Protein AF-A0A8U0LMZ8-F1 (afdb_monomer_lite)

pLDDT: mean 82.63, std 9.11, range [55.03, 92.88]

Organism: Bifidobacterium longum subsp. infantis (NCBI:txid1682)

Sequence (85 aa):
MSYSQKHVDALCQALQVMQSGNSEDSPYAHSYIDELLSLIGSYKSGDMKPDEMFEQVMIGLVSFQQFLDMRLTLLERKQNPPVTW

Radius of gyration: 17.1 Å; chains: 1; bounding box: 38×26×58 Å

Structure (mmCIF, N/CA/C/O backbone):
data_AF-A0A8U0LMZ8-F1
#
_entry.id   AF-A0A8U0LMZ8-F1
#
loop_
_atom_site.group_PDB
_atom_site.id
_atom_site.type_symbol
_atom_site.label_atom_id
_atom_site.label_alt_id
_atom_site.label_comp_id
_atom_site.label_asym_id
_atom_site.label_entity_id
_atom_site.label_seq_id
_atom_site.pdbx_PDB_ins_code
_atom_site.Cartn_x
_atom_site.Cartn_y
_atom_site.Cartn_z
_atom_site.occupancy
_atom_site.B_iso_or_equiv
_atom_site.auth_seq_id
_atom_site.auth_comp_id
_atom_site.auth_asym_id
_atom_site.auth_atom_id
_atom_site.pdbx_PDB_model_num
ATOM 1 N N . MET A 1 1 ? -6.449 4.430 25.438 1.00 55.03 1 MET A N 1
ATOM 2 C CA . MET A 1 1 ? -6.154 3.902 24.087 1.00 55.03 1 MET A CA 1
ATOM 3 C C . MET A 1 1 ? -5.672 2.469 24.212 1.00 55.03 1 MET A C 1
ATOM 5 O O . MET A 1 1 ? -4.747 2.235 24.983 1.00 55.03 1 MET A O 1
ATOM 9 N N . SER A 1 2 ? -6.311 1.537 23.501 1.00 70.25 2 SER A N 1
ATOM 10 C CA . SER A 1 2 ? -5.863 0.141 23.410 1.00 70.25 2 SER A CA 1
ATOM 11 C C . SER A 1 2 ? -4.436 0.072 22.846 1.00 70.25 2 SER A C 1
ATOM 13 O O . SER A 1 2 ? -4.071 0.884 21.995 1.00 70.25 2 SER A O 1
ATOM 15 N N . TYR A 1 3 ? -3.626 -0.884 23.311 1.00 62.00 3 TYR A N 1
ATOM 16 C CA . TYR A 1 3 ? -2.258 -1.125 22.826 1.00 62.00 3 TYR A CA 1
ATOM 17 C C . TYR A 1 3 ? -2.220 -1.331 21.301 1.00 62.00 3 TYR A C 1
ATOM 19 O O . TYR A 1 3 ? -1.317 -0.838 20.629 1.00 62.00 3 TYR A O 1
ATOM 27 N N . SER A 1 4 ? -3.262 -1.960 20.749 1.00 73.00 4 SER A N 1
ATOM 28 C CA . SER A 1 4 ? -3.435 -2.160 19.309 1.00 73.00 4 SER A CA 1
ATOM 29 C C . SER A 1 4 ? -3.568 -0.843 18.540 1.00 73.00 4 SER A C 1
ATOM 31 O O . SER A 1 4 ? -2.991 -0.714 17.468 1.00 73.00 4 SER A O 1
ATOM 33 N N . GLN A 1 5 ? -4.267 0.157 19.091 1.00 76.56 5 GLN A N 1
ATOM 34 C CA . GLN A 1 5 ? -4.491 1.439 18.409 1.00 76.56 5 GLN A CA 1
ATOM 35 C C . GLN A 1 5 ? -3.173 2.181 18.161 1.00 76.56 5 GLN A C 1
ATOM 37 O O . GLN A 1 5 ? -2.950 2.700 17.074 1.00 76.56 5 GLN A O 1
ATOM 42 N N . LYS A 1 6 ? -2.266 2.159 19.149 1.00 82.75 6 LYS A N 1
ATOM 43 C CA . LYS A 1 6 ? -0.955 2.818 19.051 1.00 82.75 6 LYS A CA 1
ATOM 44 C C . LYS A 1 6 ? -0.085 2.245 17.930 1.00 82.75 6 LYS A C 1
ATOM 46 O O . LYS A 1 6 ? 0.657 2.991 17.304 1.00 82.75 6 LYS A O 1
ATOM 51 N N . HIS A 1 7 ? -0.174 0.938 17.682 1.00 84.75 7 HIS A N 1
ATOM 52 C CA . HIS A 1 7 ? 0.594 0.282 16.620 1.00 84.75 7 HIS A CA 1
ATOM 53 C C . HIS A 1 7 ? 0.037 0.621 15.238 1.00 84.75 7 HIS A C 1
ATOM 55 O O . HIS A 1 7 ? 0.807 0.895 14.324 1.00 84.75 7 HIS A O 1
ATOM 61 N N . VAL A 1 8 ? -1.291 0.672 15.103 1.00 85.31 8 VAL A N 1
ATOM 62 C CA . VAL A 1 8 ? -1.938 1.108 13.858 1.00 85.31 8 VAL A CA 1
ATOM 63 C C . VAL A 1 8 ? -1.619 2.573 13.558 1.00 85.31 8 VAL A C 1
ATOM 65 O O . VAL A 1 8 ? -1.297 2.909 12.423 1.00 85.31 8 VAL A O 1
ATOM 68 N N . ASP A 1 9 ? -1.625 3.440 14.571 1.00 87.31 9 ASP A N 1
ATOM 69 C CA . ASP A 1 9 ? -1.260 4.850 14.404 1.00 87.31 9 ASP 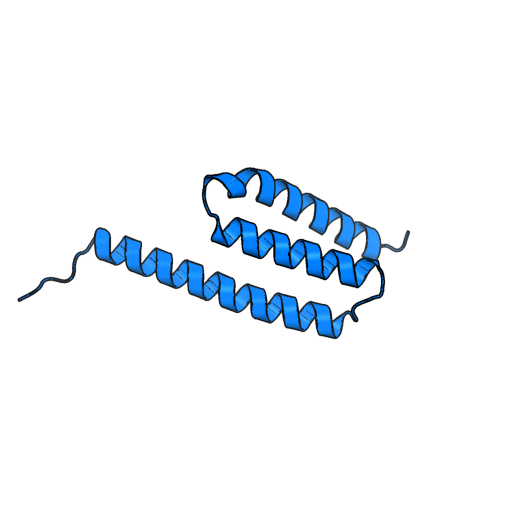A CA 1
ATOM 70 C C . ASP A 1 9 ? 0.211 5.025 13.993 1.00 87.31 9 ASP A C 1
ATOM 72 O O . ASP A 1 9 ? 0.509 5.822 13.104 1.00 87.31 9 ASP A O 1
ATOM 76 N N . ALA A 1 10 ? 1.126 4.250 14.586 1.00 88.50 10 ALA A N 1
ATOM 77 C CA . ALA A 1 10 ? 2.535 4.247 14.195 1.00 88.50 10 ALA A CA 1
ATOM 78 C C . ALA A 1 10 ? 2.735 3.748 12.753 1.00 88.50 10 ALA A C 1
ATOM 80 O O . ALA A 1 10 ? 3.533 4.320 12.010 1.00 88.50 10 ALA A O 1
ATOM 81 N N . LEU A 1 11 ? 1.983 2.724 12.334 1.00 87.31 11 LEU A N 1
ATOM 82 C CA . LEU A 1 11 ? 1.989 2.233 10.956 1.00 87.31 11 LEU A CA 1
ATOM 83 C C . LEU A 1 11 ? 1.496 3.304 9.973 1.00 87.31 11 LEU A C 1
ATOM 85 O O . LEU A 1 11 ? 2.157 3.544 8.965 1.00 87.31 11 LEU A O 1
ATOM 89 N N . CYS A 1 12 ? 0.390 3.994 10.278 1.00 89.12 12 CYS A N 1
ATOM 90 C CA . CYS A 1 12 ? -0.090 5.116 9.466 1.00 89.12 12 CYS A CA 1
ATOM 91 C C . CYS A 1 12 ? 0.975 6.203 9.308 1.00 89.12 12 CYS A C 1
ATOM 93 O O . CYS A 1 12 ? 1.207 6.670 8.196 1.00 89.12 12 CYS A O 1
ATOM 95 N N . GLN A 1 13 ? 1.638 6.591 10.401 1.00 89.94 13 GLN A N 1
ATOM 96 C CA . GLN A 1 13 ? 2.695 7.602 10.352 1.00 89.94 13 GLN A CA 1
ATOM 97 C C . GLN A 1 13 ? 3.871 7.152 9.481 1.00 89.94 13 GLN A C 1
ATOM 99 O O . GLN A 1 13 ? 4.355 7.929 8.661 1.00 89.94 13 GLN A O 1
ATOM 104 N N . ALA A 1 14 ? 4.307 5.898 9.611 1.00 88.75 14 ALA A N 1
ATOM 105 C CA . ALA A 1 14 ? 5.382 5.355 8.788 1.00 88.75 14 ALA A CA 1
ATOM 106 C C . ALA A 1 14 ? 5.017 5.363 7.293 1.00 88.75 14 ALA A C 1
ATOM 108 O O . ALA A 1 14 ? 5.820 5.800 6.472 1.00 88.7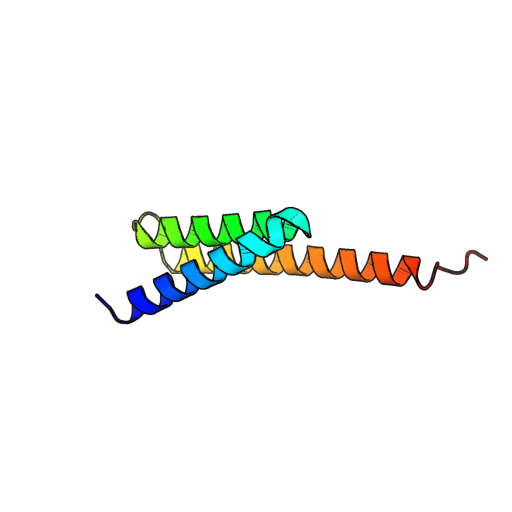5 14 ALA A O 1
ATOM 109 N N . LEU A 1 15 ? 3.798 4.943 6.945 1.00 88.56 15 LEU A N 1
ATOM 110 C CA . LEU A 1 15 ? 3.302 4.949 5.566 1.00 88.56 15 LEU A CA 1
ATOM 111 C C . LEU A 1 15 ? 3.214 6.370 4.992 1.00 88.56 15 LEU A C 1
ATOM 113 O O . LEU A 1 15 ? 3.669 6.600 3.877 1.00 88.56 15 LEU A O 1
ATOM 117 N N . GLN A 1 16 ? 2.729 7.342 5.767 1.00 89.00 16 GLN A N 1
ATOM 118 C CA . GLN A 1 16 ? 2.684 8.750 5.354 1.00 89.00 16 GLN A CA 1
ATOM 119 C C . GLN A 1 16 ? 4.081 9.329 5.084 1.00 89.00 16 GLN A C 1
ATOM 121 O O . GLN A 1 16 ? 4.267 10.067 4.117 1.00 89.00 16 GLN A O 1
ATOM 126 N N . VAL A 1 17 ? 5.078 8.974 5.903 1.00 87.69 17 VAL A N 1
ATOM 127 C CA . VAL A 1 17 ? 6.479 9.373 5.681 1.00 87.69 17 VAL A CA 1
ATOM 128 C C . VAL A 1 17 ? 7.059 8.710 4.430 1.00 87.69 17 VAL A C 1
ATOM 130 O O . VAL A 1 17 ? 7.784 9.352 3.679 1.00 87.69 17 VAL A O 1
ATOM 133 N N . MET A 1 18 ? 6.741 7.441 4.164 1.00 82.94 18 MET A N 1
ATOM 134 C CA . MET A 1 18 ? 7.163 6.789 2.916 1.00 82.94 18 MET A CA 1
ATOM 135 C C . MET A 1 18 ? 6.509 7.439 1.692 1.00 82.94 18 MET A C 1
ATOM 137 O O . MET A 1 18 ? 7.137 7.585 0.645 1.00 82.94 18 MET A O 1
ATOM 141 N N . GLN A 1 19 ? 5.253 7.861 1.818 1.00 83.31 19 GLN A N 1
ATOM 142 C CA . GLN A 1 19 ? 4.511 8.471 0.726 1.00 83.31 19 GLN A CA 1
ATOM 143 C C . GLN A 1 19 ? 5.057 9.840 0.314 1.00 83.31 19 GLN A C 1
ATOM 145 O O . GLN A 1 19 ? 5.088 10.132 -0.883 1.00 83.31 19 GLN A O 1
ATOM 150 N N . SER A 1 20 ? 5.514 10.650 1.275 1.00 81.19 20 SER A N 1
ATOM 151 C CA . SER A 1 20 ? 6.101 11.963 0.989 1.00 81.19 20 SER A CA 1
ATOM 152 C C . SER A 1 20 ? 7.417 11.876 0.213 1.00 81.19 20 SER A C 1
ATOM 154 O O . SER A 1 20 ? 7.754 12.818 -0.494 1.00 81.19 20 SER A O 1
ATOM 156 N N . GLY A 1 21 ? 8.135 10.750 0.302 1.00 73.50 21 GLY A N 1
ATOM 157 C CA . GLY A 1 21 ? 9.296 10.464 -0.547 1.00 73.50 21 GLY A CA 1
ATOM 158 C C . GLY A 1 21 ? 8.936 9.851 -1.905 1.00 73.50 21 GLY A C 1
ATOM 159 O O . GLY A 1 21 ? 9.617 10.093 -2.892 1.00 73.50 21 GLY A O 1
ATOM 160 N N . ASN A 1 22 ? 7.849 9.078 -1.986 1.00 70.12 22 ASN A N 1
ATOM 161 C CA . ASN A 1 22 ? 7.518 8.293 -3.181 1.00 70.12 22 ASN A CA 1
ATOM 162 C C . ASN A 1 22 ? 6.725 9.044 -4.262 1.00 70.12 22 ASN A C 1
ATOM 164 O O . ASN A 1 22 ? 6.663 8.556 -5.392 1.00 70.12 22 ASN A O 1
ATOM 168 N N . SER A 1 23 ? 6.104 10.189 -3.950 1.00 64.31 23 SER A N 1
ATOM 169 C CA . SER A 1 23 ? 5.276 10.934 -4.917 1.00 64.31 23 SER A CA 1
ATOM 170 C C . SER A 1 23 ? 6.045 11.392 -6.158 1.00 64.31 23 SER A C 1
ATOM 172 O O . SER A 1 23 ? 5.450 11.521 -7.225 1.00 64.31 23 SER A O 1
ATOM 174 N N . GLU A 1 24 ? 7.353 11.622 -6.029 1.00 65.19 24 GLU A N 1
ATOM 175 C CA . GLU A 1 24 ? 8.208 12.083 -7.129 1.00 65.19 24 GLU A CA 1
ATOM 176 C C . GLU A 1 24 ? 8.877 10.920 -7.885 1.00 65.19 24 GLU A C 1
ATOM 178 O O . GLU A 1 24 ? 9.006 10.978 -9.108 1.00 65.19 24 GLU A O 1
ATOM 183 N N . ASP A 1 25 ? 9.224 9.829 -7.191 1.00 68.62 25 ASP A N 1
ATOM 184 C CA . ASP A 1 25 ? 10.052 8.748 -7.746 1.00 68.62 25 ASP A CA 1
ATOM 185 C C . ASP A 1 25 ? 9.259 7.556 -8.310 1.00 68.62 25 ASP A C 1
ATOM 187 O O . ASP A 1 25 ? 9.731 6.851 -9.211 1.00 68.62 25 ASP A O 1
ATOM 191 N N . SER A 1 26 ? 8.054 7.281 -7.794 1.00 74.62 26 SER A N 1
ATOM 192 C CA . SER A 1 26 ? 7.281 6.103 -8.205 1.00 74.62 26 SER A CA 1
ATOM 193 C C . SER A 1 26 ? 5.773 6.281 -7.995 1.00 74.62 26 SER A C 1
ATOM 195 O O . SER A 1 26 ? 5.251 5.950 -6.926 1.00 74.62 26 SER A O 1
ATOM 197 N N . PRO A 1 27 ? 5.027 6.691 -9.042 1.00 78.94 27 PRO A N 1
ATOM 198 C CA . PRO A 1 27 ? 3.569 6.823 -8.988 1.00 78.94 27 PRO A CA 1
ATOM 199 C C . PRO A 1 27 ? 2.849 5.546 -8.530 1.00 78.94 27 PRO A C 1
ATOM 201 O O . PRO A 1 27 ? 1.854 5.617 -7.823 1.00 78.94 27 PRO A O 1
ATOM 204 N N . TYR A 1 28 ? 3.381 4.368 -8.873 1.00 78.75 28 TYR A N 1
ATOM 205 C CA . TYR A 1 28 ? 2.812 3.082 -8.455 1.00 78.75 28 TYR A CA 1
ATOM 206 C C . TYR A 1 28 ? 3.030 2.789 -6.968 1.00 78.75 28 TYR A C 1
ATOM 208 O O . TYR A 1 28 ? 2.123 2.294 -6.305 1.00 78.75 28 TYR A O 1
ATOM 216 N N . ALA A 1 29 ? 4.212 3.109 -6.426 1.00 79.44 29 ALA A N 1
ATOM 217 C CA . ALA A 1 29 ? 4.450 2.985 -4.988 1.00 79.44 29 ALA A CA 1
ATOM 218 C C . ALA A 1 29 ? 3.616 4.003 -4.202 1.00 79.44 29 ALA A C 1
ATOM 220 O O . ALA A 1 29 ? 3.125 3.686 -3.123 1.00 79.44 29 ALA A O 1
ATOM 221 N N . HIS A 1 30 ? 3.414 5.197 -4.763 1.00 84.44 30 HIS A N 1
ATOM 222 C CA . HIS A 1 30 ? 2.526 6.205 -4.199 1.00 84.44 30 HIS A CA 1
ATOM 223 C C . HIS A 1 30 ? 1.074 5.705 -4.127 1.00 84.44 30 HIS A C 1
ATOM 225 O O . HIS A 1 30 ? 0.508 5.679 -3.038 1.00 84.44 30 HIS A O 1
ATOM 231 N N . SER A 1 31 ? 0.513 5.211 -5.239 1.00 85.81 31 SER A N 1
ATOM 232 C CA . SER A 1 31 ? -0.854 4.669 -5.267 1.00 85.81 31 SER A CA 1
ATOM 233 C C . SER A 1 31 ? -1.048 3.476 -4.329 1.00 85.81 31 SER A C 1
ATOM 235 O O . SER A 1 31 ? -2.064 3.407 -3.648 1.00 85.81 31 SER A O 1
ATOM 237 N N . TYR A 1 32 ? -0.072 2.568 -4.238 1.00 87.31 32 TYR A N 1
ATOM 238 C CA . TYR A 1 32 ? -0.149 1.436 -3.309 1.00 87.31 32 TYR A CA 1
ATOM 239 C C . TYR A 1 32 ? -0.192 1.886 -1.839 1.00 87.31 32 TYR A C 1
ATOM 241 O O . TYR A 1 32 ? -0.966 1.359 -1.040 1.00 87.31 32 TYR A O 1
ATOM 249 N N . ILE A 1 33 ? 0.617 2.882 -1.467 1.00 88.06 33 ILE A N 1
ATOM 250 C CA . ILE A 1 33 ? 0.634 3.408 -0.096 1.00 88.06 33 ILE A CA 1
ATOM 251 C C . ILE A 1 33 ? -0.662 4.166 0.228 1.00 88.06 33 ILE A C 1
ATOM 253 O O . ILE A 1 33 ? -1.178 4.011 1.336 1.00 88.06 33 ILE A O 1
ATOM 257 N N . ASP A 1 34 ? -1.219 4.921 -0.723 1.00 89.88 34 ASP A N 1
ATOM 258 C CA . ASP A 1 34 ? -2.543 5.548 -0.585 1.00 89.88 34 ASP A CA 1
ATOM 259 C C . ASP A 1 34 ? -3.638 4.518 -0.295 1.00 89.88 34 ASP A C 1
ATOM 261 O O . ASP A 1 34 ? -4.465 4.697 0.602 1.00 89.88 34 ASP A O 1
ATOM 265 N N . GLU A 1 35 ? -3.623 3.413 -1.036 1.00 90.81 35 GLU A N 1
ATOM 266 C CA . GLU A 1 35 ? -4.595 2.334 -0.898 1.00 90.81 35 GLU A CA 1
ATOM 267 C C . GLU A 1 35 ? -4.484 1.665 0.483 1.00 90.81 35 GLU A C 1
ATOM 269 O O . GLU A 1 35 ? -5.487 1.495 1.178 1.00 90.81 35 GLU A O 1
ATOM 274 N N . LEU A 1 36 ? -3.259 1.406 0.961 1.00 91.06 36 LEU A N 1
ATOM 275 C CA . LEU A 1 36 ? -3.015 0.915 2.323 1.00 91.06 36 LEU A CA 1
ATOM 276 C C . LEU A 1 36 ? -3.515 1.886 3.402 1.00 91.06 36 LEU A C 1
ATOM 278 O O . LEU A 1 36 ? -4.130 1.460 4.382 1.00 91.06 36 LEU A O 1
ATOM 282 N N . LEU A 1 37 ? -3.263 3.187 3.245 1.00 92.06 37 LEU A N 1
ATOM 283 C CA . LEU A 1 37 ? -3.739 4.204 4.184 1.00 92.06 37 LEU A CA 1
ATOM 284 C C . LEU A 1 37 ? -5.269 4.285 4.205 1.00 92.06 37 LEU A C 1
ATOM 286 O O . LEU A 1 37 ? -5.850 4.438 5.282 1.00 92.06 37 LEU A O 1
ATOM 290 N N . SER A 1 38 ? -5.917 4.130 3.049 1.00 92.88 38 SER A N 1
ATOM 291 C CA . SER A 1 38 ? -7.376 4.070 2.932 1.00 92.88 38 SER A CA 1
ATOM 292 C C . SER A 1 38 ? -7.952 2.868 3.685 1.00 92.88 38 SER A C 1
ATOM 294 O O . SER A 1 38 ? -8.832 3.048 4.529 1.00 92.88 38 SER A O 1
ATOM 296 N N . LEU A 1 39 ? -7.385 1.671 3.488 1.00 92.44 39 LEU A N 1
ATOM 297 C CA . LEU A 1 39 ? -7.797 0.444 4.184 1.00 92.44 39 LEU A CA 1
ATOM 298 C C . LEU A 1 39 ? -7.656 0.567 5.706 1.00 92.44 39 LEU A C 1
ATOM 300 O O . LEU A 1 39 ? -8.569 0.214 6.455 1.00 92.44 39 LEU A O 1
ATOM 304 N N . ILE A 1 40 ? -6.535 1.121 6.182 1.00 90.81 40 ILE A N 1
ATOM 305 C CA . ILE A 1 40 ? -6.337 1.373 7.616 1.00 90.81 40 ILE A CA 1
ATOM 306 C C . ILE A 1 40 ? -7.353 2.403 8.134 1.00 90.81 40 ILE A C 1
ATOM 308 O O . ILE A 1 40 ? -7.855 2.266 9.251 1.00 90.81 40 ILE A O 1
ATOM 312 N N . GLY A 1 41 ? -7.676 3.421 7.333 1.00 90.38 41 GLY A N 1
ATOM 313 C CA . GLY A 1 41 ? -8.716 4.404 7.632 1.00 90.38 41 GLY A CA 1
ATOM 314 C C . GLY A 1 41 ? -10.083 3.757 7.853 1.00 90.38 41 GLY A C 1
ATOM 315 O O . GLY A 1 41 ? -10.687 3.977 8.904 1.00 90.38 41 GLY A O 1
ATOM 316 N N . SER A 1 42 ? -10.520 2.904 6.923 1.00 90.81 42 SER A N 1
ATOM 317 C CA . SER A 1 42 ? -11.784 2.157 7.006 1.00 90.81 42 SER A CA 1
ATOM 318 C C . SER A 1 42 ? -11.827 1.180 8.182 1.00 90.81 42 SER A C 1
ATOM 320 O O . SER A 1 42 ? -12.860 1.018 8.831 1.00 90.81 42 SER A O 1
ATOM 322 N N . TYR A 1 43 ? -10.698 0.553 8.518 1.00 89.38 43 TYR A N 1
ATOM 323 C CA . TYR A 1 43 ? -10.602 -0.267 9.724 1.00 89.38 43 TYR A CA 1
ATOM 324 C C . TYR A 1 43 ? -10.756 0.576 11.000 1.00 89.38 43 TYR A C 1
ATOM 326 O O . TYR A 1 43 ? -11.488 0.206 11.918 1.00 89.38 43 TYR A O 1
ATOM 334 N N . LYS A 1 44 ? -10.105 1.745 11.065 1.00 87.44 44 LYS A N 1
ATOM 335 C CA . LYS A 1 44 ? -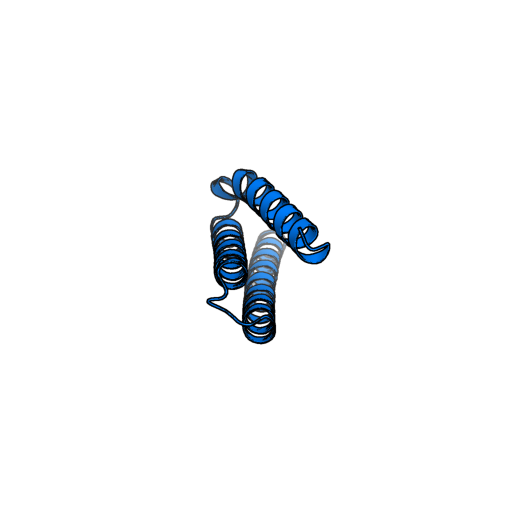10.177 2.642 12.230 1.00 87.44 44 LYS A CA 1
ATOM 336 C C . LYS A 1 44 ? -11.561 3.253 12.439 1.00 87.44 44 LYS A C 1
ATOM 338 O O . LYS A 1 44 ? -11.914 3.505 13.592 1.00 87.44 44 LYS A O 1
ATOM 343 N N . SER A 1 45 ? -12.317 3.512 11.371 1.00 89.69 45 SER A N 1
ATOM 344 C CA . SER A 1 45 ? -13.701 3.999 11.460 1.00 89.69 45 SER A CA 1
ATOM 345 C C . SER A 1 45 ? -14.699 2.905 11.848 1.00 89.69 45 SER A C 1
ATOM 347 O O . SER A 1 45 ? -15.807 3.224 12.270 1.00 89.69 45 SER A O 1
ATOM 349 N N . GLY A 1 46 ? -14.297 1.632 11.776 1.00 88.19 46 GLY A N 1
ATOM 350 C CA . GLY A 1 46 ? -15.173 0.486 12.009 1.00 88.19 46 GLY A CA 1
ATOM 351 C C . GLY A 1 46 ? -16.015 0.099 10.791 1.00 88.19 46 GLY A C 1
ATOM 352 O O . GLY A 1 46 ? -16.885 -0.760 10.917 1.00 88.19 46 GLY A O 1
ATOM 353 N N . ASP A 1 47 ? -15.743 0.696 9.626 1.00 90.25 47 ASP A N 1
ATOM 354 C CA . ASP A 1 47 ? -16.436 0.408 8.363 1.00 90.25 47 ASP A CA 1
ATOM 355 C C . ASP A 1 47 ? -15.942 -0.887 7.700 1.00 90.25 47 ASP A C 1
ATOM 357 O O . ASP A 1 47 ? -16.583 -1.402 6.787 1.00 90.25 47 ASP A O 1
ATOM 361 N N . MET A 1 48 ? -14.802 -1.415 8.152 1.00 89.44 48 MET A N 1
ATOM 362 C CA . MET A 1 48 ? -14.174 -2.620 7.617 1.00 89.44 48 MET A CA 1
ATOM 363 C C . MET A 1 48 ? -13.748 -3.560 8.745 1.00 89.44 48 MET A C 1
ATOM 365 O O . MET A 1 48 ? -13.169 -3.132 9.749 1.00 89.44 48 MET A O 1
ATOM 369 N N . LYS A 1 49 ? -14.012 -4.860 8.581 1.00 91.00 49 LYS A N 1
ATOM 370 C CA . LYS A 1 49 ? -13.577 -5.876 9.549 1.00 91.00 49 LYS A CA 1
ATOM 371 C C . LYS A 1 49 ? -12.074 -6.164 9.417 1.00 91.00 49 LYS A C 1
ATOM 373 O O . LYS A 1 49 ? -11.527 -6.033 8.324 1.00 91.00 49 LYS A O 1
ATOM 378 N N . PRO A 1 50 ? -11.408 -6.632 10.492 1.00 85.81 50 PRO A N 1
ATOM 379 C CA . PRO A 1 50 ? -9.991 -6.996 10.440 1.00 85.81 50 PRO A CA 1
ATOM 380 C C . PRO A 1 50 ? -9.651 -8.013 9.341 1.00 85.81 50 PRO A C 1
ATOM 382 O O . PRO A 1 50 ? -8.648 -7.847 8.655 1.00 85.81 50 PRO A O 1
ATOM 385 N N . ASP A 1 51 ? -10.487 -9.040 9.159 1.00 90.69 51 ASP A N 1
ATOM 386 C CA . ASP A 1 51 ? -10.239 -10.106 8.177 1.00 90.69 51 ASP A CA 1
ATOM 387 C C . ASP A 1 51 ? -10.335 -9.581 6.737 1.00 90.69 51 ASP A C 1
ATOM 389 O O . ASP A 1 51 ? -9.488 -9.891 5.902 1.00 90.69 51 ASP A O 1
ATOM 393 N N . GLU A 1 52 ? -11.323 -8.720 6.475 1.00 90.38 52 GLU A N 1
ATOM 394 C CA . GLU A 1 52 ? -11.506 -8.046 5.184 1.00 90.38 52 GLU A CA 1
ATOM 395 C C . GLU A 1 52 ? -10.323 -7.116 4.890 1.00 90.38 52 GLU A C 1
ATOM 397 O O . GLU A 1 52 ? -9.767 -7.137 3.795 1.00 90.38 52 GLU A O 1
ATOM 402 N N . MET A 1 53 ? -9.876 -6.345 5.888 1.00 89.56 53 MET A N 1
ATOM 403 C CA . MET A 1 53 ? -8.688 -5.501 5.765 1.00 89.56 53 MET A CA 1
ATOM 404 C C . MET A 1 53 ? -7.447 -6.339 5.442 1.00 89.56 53 MET A C 1
ATOM 406 O O . MET A 1 53 ? -6.678 -5.984 4.551 1.00 89.56 53 MET A O 1
ATOM 410 N N . PHE A 1 54 ? -7.242 -7.449 6.154 1.00 88.50 54 PHE A N 1
ATOM 411 C CA . PHE A 1 54 ? -6.091 -8.321 5.942 1.00 88.50 54 PHE A CA 1
ATOM 412 C C . PHE A 1 54 ? -6.084 -8.922 4.532 1.00 88.50 54 PHE A C 1
ATOM 414 O O . PHE A 1 54 ? -5.045 -8.918 3.873 1.00 88.50 54 PHE A O 1
ATOM 421 N N . GLU A 1 55 ? -7.235 -9.381 4.043 1.00 92.19 55 GLU A N 1
ATOM 422 C CA . GLU A 1 55 ? -7.382 -9.885 2.677 1.00 92.19 55 GLU A CA 1
ATOM 423 C C . GLU A 1 55 ? -7.013 -8.818 1.637 1.00 92.19 55 GLU A C 1
ATOM 425 O O . GLU A 1 55 ? -6.186 -9.076 0.760 1.00 92.19 55 GLU A O 1
ATOM 430 N N . GLN A 1 56 ? -7.545 -7.600 1.768 1.00 91.25 56 GLN A N 1
ATOM 431 C CA . GLN A 1 56 ? -7.245 -6.504 0.840 1.00 91.25 56 GLN A CA 1
ATOM 432 C C . GLN A 1 56 ? -5.762 -6.109 0.867 1.00 91.25 56 GLN A C 1
ATOM 434 O O . GLN A 1 56 ? -5.153 -5.917 -0.186 1.00 91.25 56 GLN A O 1
ATOM 439 N N . VAL A 1 57 ? -5.144 -6.064 2.052 1.00 89.44 57 VAL A N 1
ATOM 440 C CA . VAL A 1 57 ? -3.702 -5.803 2.193 1.00 89.44 57 VAL A CA 1
ATOM 441 C C . VAL A 1 57 ? -2.876 -6.891 1.503 1.00 89.44 57 VAL A C 1
ATOM 443 O O . VAL A 1 57 ? -1.917 -6.574 0.801 1.00 89.44 57 VAL A O 1
ATOM 446 N N . MET A 1 58 ? -3.244 -8.166 1.654 1.00 90.00 58 MET A N 1
ATOM 447 C CA . MET A 1 58 ? -2.547 -9.277 0.999 1.00 90.00 58 MET A CA 1
ATOM 448 C C . MET A 1 58 ? -2.661 -9.211 -0.530 1.00 90.00 58 MET A C 1
ATOM 450 O O . MET A 1 58 ? -1.666 -9.421 -1.225 1.00 90.00 58 MET A O 1
ATOM 454 N N . ILE A 1 59 ? -3.840 -8.876 -1.062 1.00 89.31 59 ILE A N 1
ATOM 455 C CA . ILE A 1 59 ? -4.056 -8.684 -2.506 1.00 89.31 59 ILE A CA 1
ATOM 456 C C . ILE A 1 59 ? -3.201 -7.524 -3.032 1.00 89.31 59 ILE A C 1
ATOM 458 O O . ILE A 1 59 ? -2.509 -7.668 -4.048 1.00 89.31 59 ILE A O 1
ATOM 462 N N . GLY A 1 60 ? -3.212 -6.392 -2.325 1.00 87.00 60 GLY A N 1
ATOM 463 C CA . GLY A 1 60 ? -2.407 -5.225 -2.671 1.00 87.00 60 GLY A CA 1
ATOM 464 C C . GLY A 1 60 ? -0.913 -5.548 -2.678 1.00 87.00 60 GLY A C 1
ATOM 465 O O . GLY A 1 60 ? -0.211 -5.203 -3.628 1.00 87.00 60 GLY A O 1
ATOM 466 N N . LEU A 1 61 ? -0.430 -6.281 -1.670 1.00 87.44 61 LEU A N 1
ATOM 467 C CA . LEU A 1 61 ? 0.973 -6.677 -1.561 1.00 87.44 61 LEU A CA 1
ATOM 468 C C . LEU A 1 61 ? 1.421 -7.550 -2.739 1.00 87.44 61 LEU A C 1
ATOM 470 O O . LEU A 1 61 ? 2.472 -7.291 -3.323 1.00 87.44 61 LEU A O 1
ATOM 474 N N . VAL A 1 62 ? 0.626 -8.558 -3.113 1.00 87.50 62 VAL A N 1
ATOM 475 C CA . VAL A 1 62 ? 0.926 -9.421 -4.269 1.00 87.50 62 VAL A CA 1
ATOM 476 C C . VAL A 1 62 ? 0.980 -8.597 -5.556 1.00 87.50 62 VAL A C 1
ATOM 478 O O . VAL A 1 62 ? 1.901 -8.761 -6.356 1.00 87.50 62 VAL A O 1
ATOM 481 N N . SER A 1 63 ? 0.036 -7.675 -5.737 1.00 84.31 63 SER A N 1
ATOM 482 C CA . SER A 1 63 ? -0.014 -6.797 -6.912 1.00 84.31 63 SER A CA 1
ATOM 483 C C . SER A 1 63 ? 1.202 -5.866 -6.975 1.00 84.31 63 SER A C 1
ATOM 485 O O . SER A 1 63 ? 1.821 -5.700 -8.028 1.00 84.31 63 SER A O 1
ATOM 487 N N . PHE A 1 64 ? 1.602 -5.301 -5.834 1.00 85.25 64 PHE A N 1
ATOM 488 C CA . PHE A 1 64 ? 2.788 -4.457 -5.736 1.00 85.25 64 PHE A CA 1
ATOM 489 C C . PHE A 1 64 ? 4.080 -5.241 -6.002 1.00 85.25 64 PHE A C 1
ATOM 491 O O . PHE A 1 64 ? 4.961 -4.761 -6.717 1.00 85.25 64 PHE A O 1
ATOM 498 N N . GLN A 1 65 ? 4.180 -6.475 -5.502 1.00 86.56 65 GLN A N 1
ATOM 499 C CA . GLN A 1 65 ? 5.311 -7.356 -5.787 1.00 86.56 65 GLN A CA 1
ATOM 500 C C . GLN A 1 65 ? 5.426 -7.660 -7.289 1.00 86.56 65 GLN A C 1
ATOM 502 O O . GLN A 1 65 ? 6.505 -7.511 -7.858 1.00 86.56 65 GLN A O 1
ATOM 507 N N . GLN A 1 66 ? 4.318 -7.992 -7.957 1.00 84.88 66 GLN A N 1
ATOM 508 C CA . GLN A 1 66 ? 4.301 -8.216 -9.409 1.00 84.88 66 GLN A CA 1
ATOM 509 C C . GLN A 1 66 ? 4.771 -6.983 -10.194 1.00 84.88 66 GLN A C 1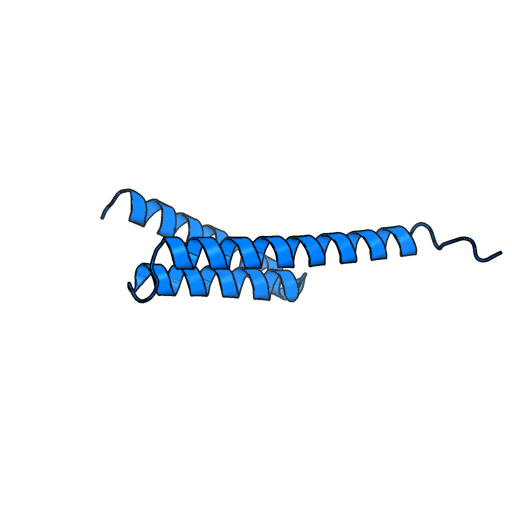
ATOM 511 O O . GLN A 1 66 ? 5.496 -7.106 -11.185 1.00 84.88 66 GLN A O 1
ATOM 516 N N . PHE A 1 67 ? 4.392 -5.783 -9.744 1.00 84.00 67 PHE A N 1
ATOM 517 C CA . PHE A 1 67 ? 4.887 -4.539 -10.327 1.00 84.00 67 PHE A CA 1
ATOM 518 C C . PHE A 1 67 ? 6.412 -4.402 -10.182 1.00 84.00 67 PHE A C 1
ATOM 520 O O . PHE A 1 67 ? 7.090 -4.067 -11.160 1.00 84.00 67 PHE A O 1
ATOM 527 N N . LEU A 1 68 ? 6.966 -4.679 -8.996 1.00 84.62 68 LEU A N 1
ATOM 528 C CA . LEU A 1 68 ? 8.412 -4.627 -8.761 1.00 84.62 68 LEU A CA 1
ATOM 52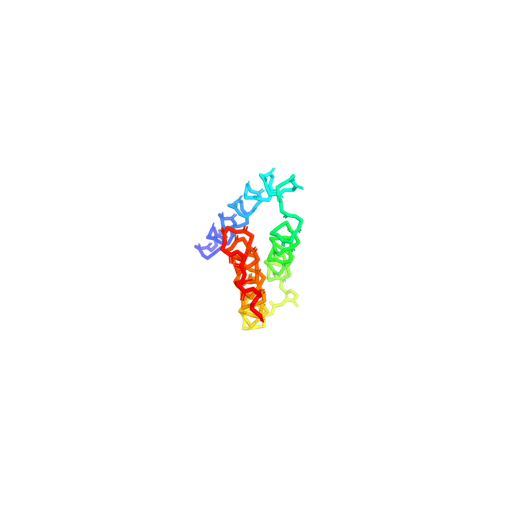9 C C . LEU A 1 68 ? 9.167 -5.639 -9.629 1.00 84.62 68 LEU A C 1
ATOM 531 O O . LEU A 1 68 ? 10.138 -5.259 -10.287 1.00 84.62 68 LEU A O 1
ATOM 535 N N . ASP A 1 69 ? 8.686 -6.879 -9.707 1.00 85.69 69 ASP A N 1
ATOM 536 C CA . ASP A 1 69 ? 9.289 -7.942 -10.519 1.00 85.69 69 ASP A CA 1
ATOM 537 C C . ASP A 1 69 ? 9.324 -7.564 -12.008 1.00 85.69 69 ASP A C 1
ATOM 539 O O . ASP A 1 69 ? 10.341 -7.727 -12.691 1.00 85.69 69 ASP A O 1
ATOM 543 N N . MET A 1 70 ? 8.238 -6.974 -12.519 1.00 84.69 70 MET A N 1
ATOM 544 C CA . MET A 1 70 ? 8.182 -6.464 -13.889 1.00 84.69 70 MET A CA 1
ATOM 545 C C . MET A 1 70 ? 9.211 -5.348 -14.117 1.00 84.69 70 MET A C 1
ATOM 547 O O . MET A 1 70 ? 9.911 -5.342 -15.133 1.00 84.69 70 MET A O 1
ATOM 551 N N . ARG A 1 71 ? 9.319 -4.387 -13.191 1.00 82.69 71 ARG A N 1
ATOM 552 C CA . ARG A 1 71 ? 10.280 -3.278 -13.301 1.00 82.69 71 ARG A CA 1
ATOM 553 C C . ARG A 1 71 ? 11.719 -3.779 -13.267 1.00 82.69 71 ARG A C 1
ATOM 555 O O . ARG A 1 71 ? 12.523 -3.313 -14.073 1.00 82.69 71 ARG A O 1
ATOM 562 N N . LEU A 1 72 ? 12.019 -4.735 -12.394 1.00 84.00 72 LEU A N 1
ATOM 563 C CA . LEU A 1 72 ? 13.330 -5.366 -12.292 1.00 84.00 72 LEU A CA 1
ATOM 564 C C . LEU A 1 72 ? 13.680 -6.107 -13.588 1.00 84.00 72 LEU A C 1
ATOM 566 O O . LEU A 1 72 ? 14.715 -5.824 -14.186 1.00 84.00 72 LEU A O 1
ATOM 570 N N . THR A 1 73 ? 12.751 -6.905 -14.121 1.00 84.19 73 THR A N 1
ATOM 571 C CA . THR A 1 73 ? 12.909 -7.594 -15.415 1.00 84.19 73 THR A CA 1
ATOM 572 C C . THR A 1 73 ? 13.201 -6.614 -16.561 1.00 84.19 73 THR A C 1
ATOM 574 O O . THR A 1 73 ? 14.039 -6.875 -17.426 1.00 84.19 73 THR A O 1
ATOM 577 N N . LEU A 1 74 ? 12.520 -5.462 -16.606 1.00 80.25 74 LEU A N 1
ATOM 578 C CA . LEU A 1 74 ? 12.756 -4.439 -17.633 1.00 80.25 74 LEU A CA 1
ATOM 579 C C . LEU A 1 74 ? 14.130 -3.772 -17.498 1.00 80.25 74 LEU A C 1
ATOM 581 O O . LEU A 1 74 ? 14.747 -3.450 -18.515 1.00 80.25 74 LEU A O 1
ATOM 585 N N . LEU A 1 75 ? 14.604 -3.544 -16.273 1.00 82.38 75 LEU A N 1
ATOM 586 C CA . LEU A 1 75 ? 15.942 -3.007 -16.022 1.00 82.38 75 LEU A CA 1
ATOM 587 C C . LEU A 1 75 ? 17.022 -4.009 -16.437 1.00 82.38 75 LEU A C 1
ATOM 589 O O . LEU A 1 75 ? 17.945 -3.633 -17.158 1.00 82.38 75 LEU A O 1
ATOM 593 N N . GLU A 1 76 ? 16.860 -5.280 -16.076 1.00 83.50 76 GLU A N 1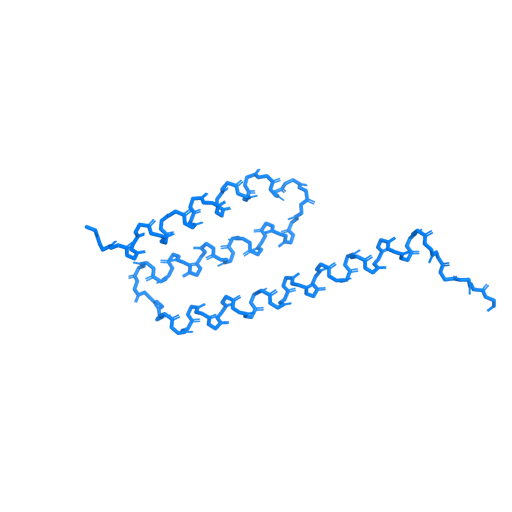
ATOM 594 C CA . GLU A 1 76 ? 17.763 -6.362 -16.476 1.00 83.50 76 GLU A CA 1
ATOM 595 C C . GLU A 1 76 ? 17.823 -6.518 -17.996 1.00 83.50 76 GLU A C 1
ATOM 597 O O . GLU A 1 76 ? 18.911 -6.612 -18.556 1.00 83.50 76 GLU A O 1
ATOM 602 N N . ARG A 1 77 ? 16.678 -6.452 -18.692 1.00 75.62 77 ARG A N 1
ATOM 603 C CA . ARG A 1 77 ? 16.631 -6.469 -20.166 1.00 75.62 77 ARG A CA 1
ATOM 604 C C . ARG A 1 77 ? 17.295 -5.256 -20.809 1.00 75.62 77 ARG A C 1
ATOM 606 O O . ARG A 1 77 ? 17.827 -5.376 -21.905 1.00 75.62 77 ARG A O 1
ATOM 613 N N . LYS A 1 78 ? 17.247 -4.078 -20.182 1.00 72.31 78 LYS A N 1
ATOM 614 C CA . LYS A 1 78 ? 17.958 -2.890 -20.688 1.00 72.31 78 LYS A CA 1
ATOM 615 C C . LYS A 1 78 ? 19.470 -3.008 -20.500 1.00 72.31 78 LYS A C 1
ATOM 617 O O . LYS A 1 78 ? 20.211 -2.513 -21.341 1.00 72.31 78 LYS A O 1
ATOM 622 N N . GLN A 1 79 ? 19.914 -3.637 -19.412 1.00 72.81 79 GLN A N 1
ATOM 623 C CA . GLN A 1 79 ? 21.334 -3.880 -19.139 1.00 72.81 79 GLN A CA 1
ATOM 624 C C . GLN A 1 79 ? 21.899 -5.022 -19.993 1.00 72.81 79 GLN A C 1
ATOM 626 O O . GLN A 1 79 ? 23.015 -4.916 -20.490 1.00 72.81 79 GLN A O 1
ATOM 631 N N . ASN A 1 80 ? 21.108 -6.074 -20.202 1.00 73.06 80 ASN A N 1
ATOM 632 C CA . ASN A 1 80 ? 21.434 -7.247 -21.005 1.00 73.06 80 ASN A CA 1
ATOM 633 C C . ASN A 1 80 ? 20.365 -7.424 -22.093 1.00 73.06 80 ASN A C 1
ATOM 635 O O . ASN A 1 80 ? 19.466 -8.259 -21.940 1.00 73.06 80 ASN A O 1
ATOM 639 N N . PRO A 1 81 ? 20.406 -6.623 -23.176 1.00 66.50 81 PRO A N 1
ATOM 640 C CA . PRO A 1 81 ? 19.467 -6.794 -24.271 1.00 66.50 81 PRO A CA 1
ATOM 641 C C . PRO A 1 81 ? 19.580 -8.228 -24.801 1.00 66.50 81 PRO A C 1
ATOM 643 O O . PRO A 1 81 ? 20.699 -8.715 -24.994 1.00 66.50 81 PRO A O 1
ATOM 646 N N . PRO A 1 82 ? 18.451 -8.934 -25.002 1.00 65.12 82 PRO A N 1
ATOM 647 C CA . PRO A 1 82 ? 18.496 -10.283 -25.538 1.00 65.12 82 PRO A CA 1
ATOM 648 C C . PRO A 1 82 ? 19.225 -10.240 -26.879 1.00 65.12 82 PRO A C 1
ATOM 650 O O . PRO A 1 82 ? 18.885 -9.432 -27.744 1.00 65.12 82 PRO A O 1
ATOM 653 N N . VAL A 1 83 ? 20.248 -11.085 -27.029 1.00 65.62 83 VAL A N 1
ATOM 654 C CA . VAL A 1 83 ? 20.973 -11.231 -28.292 1.00 65.62 83 VAL A CA 1
ATOM 655 C C . VAL A 1 83 ? 19.962 -11.719 -29.321 1.00 65.62 83 VAL A C 1
ATOM 657 O O . VAL A 1 83 ? 19.500 -12.857 -29.260 1.00 65.62 83 VAL A O 1
ATOM 660 N N . THR A 1 84 ? 19.555 -10.832 -30.223 1.00 61.19 84 THR A N 1
ATOM 661 C CA . THR A 1 84 ? 18.760 -11.186 -31.394 1.00 61.19 84 THR A CA 1
ATOM 662 C C . THR A 1 84 ? 19.722 -11.732 -32.438 1.00 61.19 84 THR A C 1
ATOM 664 O O . THR A 1 84 ? 20.389 -10.959 -33.125 1.00 61.19 84 THR A O 1
ATOM 667 N N . TRP A 1 85 ? 19.847 -13.053 -32.481 1.00 56.06 85 TRP A N 1
ATOM 668 C CA . TRP A 1 85 ? 20.363 -13.792 -33.634 1.00 56.06 85 TRP A CA 1
ATOM 669 C C . TRP A 1 85 ? 19.222 -14.036 -34.618 1.00 56.06 85 TRP A C 1
ATOM 671 O O . TRP A 1 85 ? 18.112 -14.372 -34.138 1.00 56.06 85 TRP A O 1
#

Foldseek 3Di:
DDPVVVVLVVVLVVLVVVLVVCVPPPPLSNVLSVQLNVLSVCVVVVVDDPVRSVVSNVVSVVVVVVVVVVVVVVVVCVVPPPPDD

Secondary structure (DSSP, 8-state):
--HHHHHHHHHHHHHHHHHHHHHHH-HHHHHHHHHHHHHHHHHHHTSS-HHHHHHHHHHHHHHHHHHHHHHHHHHHHHHS-----